Protein AF-A0A537ZU38-F1 (afdb_monomer_lite)

Structure (mmCIF, N/CA/C/O backbone):
data_AF-A0A537ZU38-F1
#
_entry.id   AF-A0A537ZU38-F1
#
loop_
_atom_site.group_PDB
_atom_site.id
_atom_site.type_symbol
_atom_site.label_atom_id
_atom_site.label_alt_id
_atom_site.label_comp_id
_atom_site.label_asym_id
_atom_site.label_entity_id
_atom_site.label_seq_id
_atom_site.pdbx_PDB_ins_code
_atom_site.Cartn_x
_atom_site.Cartn_y
_atom_site.Cartn_z
_atom_site.occupancy
_atom_site.B_iso_or_equiv
_atom_site.auth_seq_id
_atom_site.auth_comp_id
_atom_site.auth_asym_id
_atom_site.auth_atom_id
_atom_site.pdbx_PDB_model_num
ATOM 1 N N . ASN A 1 1 ? 1.451 16.563 -38.512 1.00 56.28 1 ASN A N 1
ATOM 2 C CA . ASN A 1 1 ? 1.787 16.320 -37.096 1.00 56.28 1 ASN A CA 1
ATOM 3 C C . ASN A 1 1 ? 0.498 16.153 -36.331 1.00 56.28 1 ASN A C 1
ATOM 5 O O . ASN A 1 1 ? -0.148 17.152 -36.058 1.00 56.28 1 ASN A O 1
ATOM 9 N N . ASP A 1 2 ? 0.103 14.907 -36.082 1.00 71.06 2 ASP A N 1
ATOM 10 C CA . ASP A 1 2 ? -1.163 14.573 -35.426 1.00 71.06 2 ASP A CA 1
ATOM 11 C C . ASP A 1 2 ? -0.842 13.701 -34.207 1.00 71.06 2 ASP A C 1
ATOM 13 O O . ASP A 1 2 ? -0.750 12.478 -34.286 1.00 71.06 2 ASP A O 1
ATOM 17 N N . VAL A 1 3 ? -0.507 14.362 -33.098 1.00 79.69 3 VAL A N 1
ATOM 18 C CA . VAL A 1 3 ? -0.160 13.718 -31.826 1.00 79.69 3 VAL A CA 1
ATOM 19 C C . VAL A 1 3 ? -1.231 14.037 -30.798 1.00 79.69 3 VAL A C 1
ATOM 21 O O . VAL A 1 3 ? -1.651 15.184 -30.656 1.00 79.69 3 VAL A O 1
ATOM 24 N N . ARG A 1 4 ? -1.660 13.013 -30.058 1.00 70.81 4 ARG A N 1
ATOM 25 C CA . ARG A 1 4 ? -2.552 13.156 -28.906 1.00 70.81 4 ARG A CA 1
ATOM 26 C C . ARG A 1 4 ? -1.765 12.894 -27.631 1.00 70.81 4 ARG A C 1
ATOM 28 O O . ARG A 1 4 ? -1.175 11.829 -27.483 1.00 70.81 4 ARG A O 1
ATOM 35 N N . CYS A 1 5 ? -1.805 13.853 -26.713 1.00 86.31 5 CYS A N 1
ATOM 36 C CA . CYS A 1 5 ? -1.259 13.728 -25.366 1.00 86.31 5 CYS A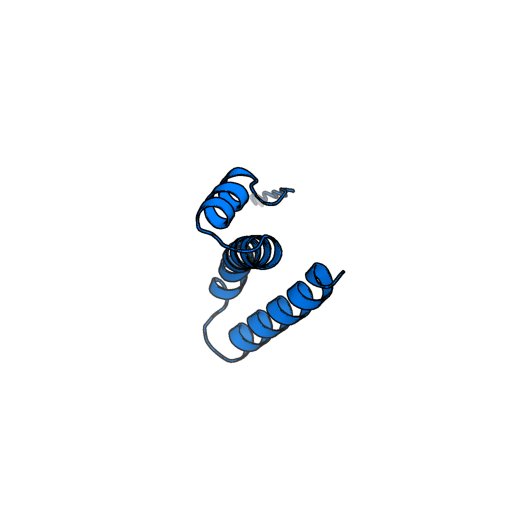 CA 1
ATOM 37 C C . CYS A 1 5 ? -2.390 13.853 -24.340 1.00 86.31 5 CYS A C 1
ATOM 39 O O . CYS A 1 5 ? -3.254 14.718 -24.475 1.00 86.31 5 CYS A O 1
ATOM 41 N N . THR A 1 6 ? -2.357 13.024 -23.297 1.00 84.25 6 THR A N 1
ATOM 42 C CA . THR A 1 6 ? -3.267 13.090 -22.142 1.00 84.25 6 THR A CA 1
ATOM 43 C C . THR A 1 6 ? -2.469 12.974 -20.848 1.00 84.25 6 THR A C 1
ATOM 45 O O . THR A 1 6 ? -1.568 12.142 -20.766 1.00 84.25 6 THR A O 1
ATOM 48 N N . HIS A 1 7 ? -2.819 13.769 -19.833 1.00 92.06 7 HIS A N 1
ATOM 49 C CA . HIS A 1 7 ? -2.298 13.639 -18.470 1.00 92.06 7 HIS A CA 1
ATOM 50 C C . HIS A 1 7 ? -3.443 13.374 -17.485 1.00 92.06 7 HIS A C 1
ATOM 52 O O . HIS A 1 7 ? -4.565 13.843 -17.694 1.00 92.06 7 HIS A O 1
ATOM 58 N N . ALA A 1 8 ? -3.161 12.681 -16.389 1.00 86.38 8 ALA A N 1
ATOM 59 C CA . ALA A 1 8 ? -4.065 12.577 -15.252 1.00 86.38 8 ALA A CA 1
ATOM 60 C C . ALA A 1 8 ? -3.242 12.495 -13.964 1.00 86.38 8 ALA A C 1
ATOM 62 O O . ALA A 1 8 ? -2.182 11.872 -13.941 1.00 86.38 8 ALA A O 1
ATOM 63 N N . ALA A 1 9 ? -3.738 13.129 -12.907 1.00 92.75 9 ALA A N 1
ATOM 64 C CA . ALA A 1 9 ? -3.183 13.053 -11.565 1.00 92.75 9 ALA A CA 1
ATOM 65 C C . ALA A 1 9 ? -4.340 12.869 -10.581 1.00 92.75 9 ALA A C 1
ATOM 67 O O . ALA A 1 9 ? -5.405 13.462 -10.759 1.00 92.75 9 ALA A O 1
ATOM 68 N N . ALA A 1 10 ? -4.127 12.049 -9.558 1.00 89.69 10 ALA A N 1
ATOM 69 C CA . ALA A 1 10 ? -5.098 11.803 -8.504 1.00 89.69 10 ALA A CA 1
ATOM 70 C C . ALA A 1 10 ? -4.412 11.907 -7.142 1.00 89.69 10 ALA A C 1
ATOM 72 O O . ALA A 1 10 ? -3.242 11.556 -6.995 1.00 89.69 10 ALA A O 1
ATOM 73 N N . VAL A 1 11 ? -5.160 12.383 -6.149 1.00 91.81 11 VAL A N 1
ATOM 74 C CA . VAL A 1 11 ? -4.761 12.392 -4.741 1.00 91.81 11 VAL A CA 1
ATOM 75 C C . VAL A 1 11 ? -5.856 11.675 -3.971 1.00 91.81 11 VAL A C 1
ATOM 77 O O . VAL A 1 11 ? -7.031 12.007 -4.113 1.00 91.81 11 VAL A O 1
ATOM 80 N N . ALA A 1 12 ? -5.473 10.690 -3.169 1.00 86.56 12 ALA A N 1
ATOM 81 C CA . ALA A 1 12 ? -6.390 9.911 -2.355 1.00 86.56 12 ALA A CA 1
ATOM 82 C C . ALA A 1 12 ? -5.806 9.699 -0.957 1.00 86.56 12 ALA A C 1
ATOM 84 O O . ALA A 1 12 ? -4.593 9.770 -0.753 1.00 86.56 12 ALA A O 1
ATOM 85 N N . GLN A 1 13 ? -6.688 9.452 0.007 1.00 91.62 13 GLN A N 1
ATOM 86 C CA . GLN A 1 13 ? -6.319 9.013 1.350 1.00 91.62 13 GLN A CA 1
ATOM 87 C C . GLN A 1 13 ? -6.504 7.497 1.463 1.00 91.62 13 GLN A C 1
ATOM 89 O O . GLN A 1 13 ? -7.186 6.895 0.635 1.00 91.62 13 GLN A O 1
ATOM 94 N N . VAL A 1 14 ? -5.925 6.887 2.501 1.00 92.56 14 VAL A N 1
ATOM 95 C CA . VAL A 1 14 ? -6.178 5.474 2.818 1.00 92.56 14 VAL A CA 1
ATOM 96 C C . VAL A 1 14 ? -7.678 5.263 3.014 1.00 92.56 14 VAL A C 1
ATOM 98 O O . VAL A 1 14 ? -8.315 5.986 3.786 1.00 92.56 14 VAL A O 1
ATOM 101 N N . ASP A 1 15 ? -8.224 4.265 2.323 1.00 95.00 15 ASP A N 1
ATOM 102 C CA . ASP A 1 15 ? -9.641 3.935 2.386 1.00 95.00 15 ASP A CA 1
ATOM 103 C C . ASP A 1 15 ? -10.026 3.509 3.813 1.00 95.00 15 ASP A C 1
ATOM 105 O O . ASP A 1 15 ? -9.470 2.575 4.406 1.00 95.00 15 ASP A O 1
ATOM 109 N N . ARG A 1 16 ? -10.986 4.238 4.387 1.00 95.81 16 ARG A N 1
ATOM 110 C CA . ARG A 1 16 ? -11.442 4.032 5.762 1.00 95.81 16 ARG A CA 1
ATOM 111 C C . ARG 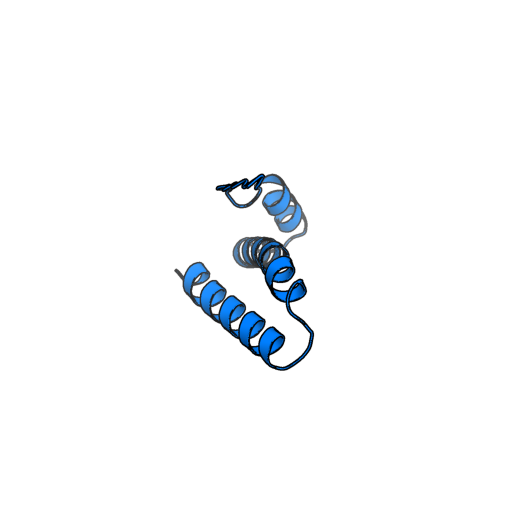A 1 16 ? -12.219 2.732 5.923 1.00 95.81 16 ARG A C 1
ATOM 113 O O . ARG A 1 16 ? -12.130 2.142 6.999 1.00 95.81 16 ARG A O 1
ATOM 120 N N . ASP A 1 17 ? -12.923 2.277 4.894 1.00 97.62 17 ASP A N 1
ATOM 121 C CA . ASP A 1 17 ? -13.706 1.044 4.934 1.00 97.62 17 ASP A CA 1
ATOM 122 C C . ASP A 1 17 ? -12.779 -0.171 4.858 1.00 97.62 17 ASP A C 1
ATOM 124 O O . ASP A 1 17 ? -12.936 -1.118 5.632 1.00 97.62 17 ASP A O 1
ATOM 128 N N . GLN A 1 18 ? -11.731 -0.107 4.026 1.00 97.62 18 GLN A N 1
ATOM 129 C CA . GLN A 1 18 ? -10.663 -1.115 4.019 1.00 97.62 18 GLN A CA 1
ATOM 130 C C . GLN A 1 18 ? -9.947 -1.183 5.372 1.00 97.62 18 GLN A C 1
ATOM 132 O O . GLN A 1 18 ? -9.739 -2.270 5.924 1.00 97.62 18 GLN A O 1
ATOM 137 N N . LEU A 1 19 ? -9.608 -0.024 5.945 1.00 97.12 19 LEU A N 1
ATOM 138 C CA . LEU A 1 19 ? -8.966 0.045 7.254 1.00 97.12 19 LEU A CA 1
ATOM 139 C C . LEU A 1 19 ? -9.873 -0.517 8.356 1.00 97.12 19 LEU A C 1
ATOM 141 O O . LEU A 1 19 ? -9.416 -1.297 9.193 1.00 97.12 19 LEU A O 1
ATOM 145 N N . PHE A 1 20 ? -11.156 -0.148 8.357 1.00 97.50 20 PHE A N 1
ATOM 146 C CA . PHE A 1 20 ? -12.145 -0.663 9.300 1.00 97.50 20 PHE A CA 1
ATOM 147 C C . PHE A 1 20 ? -12.289 -2.181 9.176 1.00 97.50 20 PHE A C 1
ATOM 149 O O . PHE A 1 20 ? -12.233 -2.881 10.189 1.00 97.50 20 PHE A O 1
ATOM 156 N N . TYR A 1 21 ? -12.398 -2.700 7.952 1.00 98.12 21 TYR A N 1
ATOM 157 C CA . TYR A 1 21 ? -12.504 -4.131 7.695 1.00 98.12 21 TYR A CA 1
ATOM 158 C C . TYR A 1 21 ? -11.308 -4.898 8.270 1.00 98.12 21 TYR A C 1
ATOM 160 O O . TYR A 1 21 ? -11.500 -5.818 9.068 1.00 98.12 21 TYR A O 1
ATOM 168 N N . LEU A 1 22 ? -10.074 -4.485 7.961 1.00 98.19 22 LEU A N 1
ATOM 169 C CA . LEU A 1 22 ? -8.864 -5.132 8.483 1.00 98.19 22 LEU A CA 1
ATOM 170 C C . LEU A 1 22 ? -8.795 -5.075 10.015 1.00 98.19 22 LEU A C 1
ATOM 172 O O . LEU A 1 22 ? -8.483 -6.075 10.667 1.00 98.19 22 LEU A O 1
ATOM 176 N N . ARG A 1 23 ? -9.148 -3.931 10.609 1.00 97.50 23 ARG A N 1
ATOM 177 C CA . ARG A 1 23 ? -9.180 -3.766 12.068 1.00 97.50 23 ARG A CA 1
ATOM 178 C C . ARG A 1 23 ? -10.250 -4.623 12.739 1.00 97.50 23 ARG A C 1
ATOM 180 O O . ARG A 1 23 ? -9.982 -5.192 13.793 1.00 97.50 23 ARG A O 1
ATOM 187 N N . SER A 1 24 ? -11.422 -4.778 12.122 1.00 98.12 24 SER A N 1
ATOM 188 C CA . SER A 1 24 ? -12.497 -5.651 12.623 1.00 98.12 24 SER A CA 1
ATOM 189 C C . SER A 1 24 ? -12.073 -7.124 12.701 1.00 98.12 24 SER A C 1
ATOM 191 O O . SER A 1 24 ? -12.597 -7.886 13.509 1.00 98.12 24 SER A O 1
ATOM 193 N N . ARG A 1 25 ? -11.068 -7.517 11.906 1.00 98.06 25 ARG A N 1
ATOM 194 C CA . ARG A 1 25 ? -10.445 -8.849 11.923 1.00 98.06 25 ARG A CA 1
ATOM 195 C C . ARG A 1 25 ? -9.288 -8.968 12.922 1.00 98.06 25 ARG A C 1
ATOM 197 O O . ARG A 1 25 ? -8.557 -9.952 12.892 1.00 98.06 25 ARG A O 1
ATOM 204 N N . GLY A 1 26 ? -9.117 -7.981 13.801 1.00 97.62 26 GLY A N 1
ATOM 205 C CA . GLY A 1 26 ? -8.095 -7.971 14.848 1.00 97.62 26 GLY A CA 1
ATOM 206 C C . GLY A 1 26 ? -6.731 -7.447 14.398 1.00 97.62 26 GLY A C 1
ATOM 207 O O . GLY A 1 26 ? -5.766 -7.549 15.154 1.00 97.62 26 GLY A O 1
ATOM 208 N N . MET A 1 27 ? -6.613 -6.881 13.192 1.00 98.00 27 MET A N 1
ATOM 209 C CA . MET A 1 27 ? -5.348 -6.305 12.739 1.00 98.00 27 MET A CA 1
ATOM 210 C C . MET A 1 27 ? -5.084 -4.953 13.425 1.00 98.00 27 MET A C 1
ATOM 212 O O . MET A 1 27 ? -5.941 -4.067 13.368 1.00 98.00 27 MET A O 1
ATOM 216 N N . PRO A 1 28 ? -3.898 -4.738 14.029 1.00 96.56 28 PRO A N 1
ATOM 217 C CA . PRO A 1 28 ? -3.516 -3.428 14.543 1.00 96.56 28 PRO A CA 1
ATOM 218 C C . PRO A 1 28 ? -3.495 -2.379 13.431 1.00 96.56 28 PRO A C 1
ATOM 220 O O . PRO A 1 28 ? -3.060 -2.660 12.314 1.00 96.56 28 PRO A O 1
ATOM 223 N N . GLU A 1 29 ? -3.911 -1.154 13.748 1.00 94.12 29 GLU A N 1
ATOM 224 C CA . GLU A 1 29 ? -4.007 -0.066 12.769 1.00 94.12 29 GLU A CA 1
ATOM 225 C C . GLU A 1 29 ? -2.705 0.188 11.980 1.00 94.12 29 GLU A C 1
ATOM 227 O O . GLU A 1 29 ? -2.800 0.281 10.755 1.00 94.12 29 GLU A O 1
ATOM 232 N N . PRO A 1 30 ? -1.500 0.221 12.593 1.00 93.25 30 PRO A N 1
ATOM 233 C CA . PRO A 1 30 ? -0.258 0.415 11.839 1.00 93.25 30 PRO A CA 1
ATOM 234 C C . PRO A 1 30 ? -0.020 -0.681 10.794 1.00 93.25 30 PRO A C 1
ATOM 236 O O . PRO A 1 30 ? 0.385 -0.402 9.668 1.00 93.25 30 PRO A O 1
ATOM 239 N N . ARG A 1 31 ? -0.342 -1.934 11.142 1.00 94.56 31 ARG A N 1
ATOM 240 C CA . ARG A 1 31 ? -0.201 -3.082 10.239 1.00 94.56 31 ARG A CA 1
ATOM 241 C C . ARG A 1 31 ? -1.238 -3.047 9.116 1.00 94.56 31 ARG A C 1
ATOM 243 O O . ARG A 1 31 ? -0.903 -3.368 7.983 1.00 94.56 31 ARG A O 1
ATOM 250 N N . ALA A 1 32 ? -2.466 -2.630 9.420 1.00 96.06 32 ALA A N 1
ATOM 251 C CA . ALA A 1 32 ? -3.531 -2.499 8.430 1.00 96.06 32 ALA A CA 1
ATOM 252 C C . ALA A 1 32 ? -3.243 -1.384 7.416 1.00 96.06 32 ALA A C 1
ATOM 254 O O . ALA A 1 32 ? -3.368 -1.609 6.216 1.00 96.06 32 ALA A O 1
ATOM 255 N N . LYS A 1 33 ? -2.790 -0.211 7.883 1.00 93.94 33 LYS A N 1
ATOM 256 C CA . LYS A 1 33 ? -2.354 0.888 7.006 1.00 93.94 33 LYS A CA 1
ATOM 257 C C . LYS A 1 33 ? -1.205 0.457 6.104 1.00 93.94 33 LYS A C 1
ATOM 259 O O . LYS A 1 33 ? -1.283 0.674 4.900 1.00 93.94 33 LYS A O 1
ATOM 264 N N . ARG A 1 34 ? -0.180 -0.188 6.675 1.00 93.44 34 ARG A N 1
ATOM 265 C CA . ARG A 1 34 ? 0.953 -0.705 5.904 1.00 93.44 34 ARG A CA 1
ATOM 266 C C . ARG A 1 34 ? 0.494 -1.656 4.799 1.00 93.44 34 ARG A C 1
ATOM 268 O O . ARG A 1 34 ? 0.837 -1.424 3.654 1.00 93.44 34 ARG A O 1
ATOM 275 N N . LEU A 1 35 ? -0.351 -2.638 5.119 1.00 94.31 35 LEU A N 1
ATOM 276 C CA . LEU A 1 35 ? -0.846 -3.603 4.134 1.00 94.31 35 LEU A CA 1
ATOM 277 C C . LEU A 1 35 ? -1.580 -2.939 2.955 1.00 94.31 35 LEU A C 1
ATOM 279 O O . LEU A 1 35 ? -1.380 -3.334 1.811 1.00 94.31 35 LEU A O 1
ATOM 283 N N . ILE A 1 36 ? -2.424 -1.938 3.228 1.00 94.94 36 ILE A N 1
ATOM 284 C CA . ILE A 1 36 ? -3.149 -1.209 2.175 1.00 94.94 36 ILE A CA 1
ATOM 285 C C . ILE A 1 36 ? -2.167 -0.446 1.274 1.00 94.94 36 ILE A C 1
ATOM 287 O O . ILE A 1 36 ? -2.288 -0.490 0.051 1.00 94.94 36 ILE A O 1
ATOM 291 N N . ILE A 1 37 ? -1.189 0.242 1.872 1.00 93.81 37 ILE A N 1
ATOM 292 C CA . ILE A 1 37 ? -0.198 1.032 1.130 1.00 93.81 37 ILE A CA 1
ATOM 293 C C . ILE A 1 37 ? 0.731 0.120 0.318 1.00 93.81 37 ILE A C 1
ATOM 295 O O . ILE A 1 37 ? 0.980 0.410 -0.849 1.00 93.81 37 ILE A O 1
ATOM 299 N N . ASP A 1 38 ? 1.185 -0.993 0.897 1.00 92.06 38 ASP A N 1
ATOM 300 C CA . ASP A 1 38 ? 2.018 -1.991 0.218 1.00 92.06 38 ASP A CA 1
ATOM 301 C C . ASP A 1 38 ? 1.305 -2.529 -1.026 1.00 92.06 38 ASP A C 1
ATOM 303 O O . ASP A 1 38 ? 1.884 -2.523 -2.108 1.00 92.06 38 ASP A O 1
ATOM 307 N N . GLY A 1 39 ? 0.024 -2.900 -0.912 1.00 92.06 39 GLY A N 1
ATOM 308 C CA . GLY A 1 39 ? -0.764 -3.373 -2.053 1.00 92.06 39 GLY A CA 1
ATOM 309 C C . GLY A 1 39 ? -0.881 -2.341 -3.182 1.00 92.06 39 GLY A C 1
ATOM 310 O O . GLY A 1 39 ? -0.791 -2.701 -4.352 1.00 92.06 39 GLY A O 1
ATOM 311 N N . PHE A 1 40 ? -1.020 -1.056 -2.844 1.00 91.88 40 PHE A N 1
ATOM 312 C CA . PHE A 1 40 ? -1.036 0.027 -3.832 1.00 91.88 40 PHE A CA 1
ATOM 313 C C . PHE A 1 40 ? 0.334 0.236 -4.501 1.00 91.88 40 PHE A C 1
ATOM 315 O O . PHE A 1 40 ? 0.422 0.429 -5.711 1.00 91.88 40 PHE A O 1
ATOM 322 N N . LEU A 1 41 ? 1.420 0.197 -3.725 1.00 90.31 41 LEU A N 1
ATOM 323 C CA . LEU A 1 41 ? 2.778 0.404 -4.234 1.00 90.31 41 LEU A CA 1
ATOM 324 C C . LEU A 1 41 ? 3.312 -0.807 -5.009 1.00 90.31 41 LEU A C 1
ATOM 326 O O . LEU A 1 41 ? 4.139 -0.643 -5.906 1.00 90.31 41 LEU A O 1
ATOM 330 N N . GLN A 1 42 ? 2.839 -2.013 -4.701 1.00 88.12 42 GLN A N 1
ATOM 331 C CA . GLN A 1 42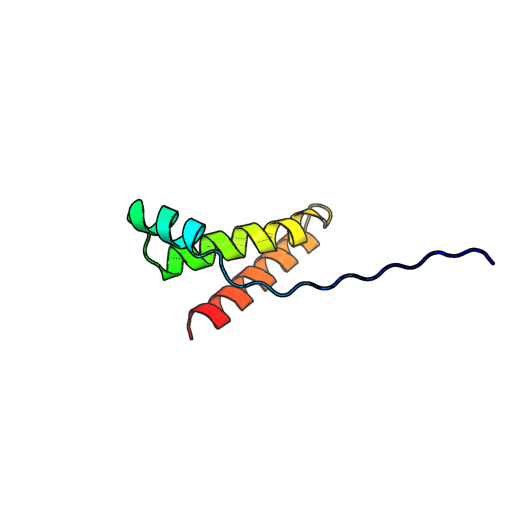 ? 3.266 -3.236 -5.368 1.00 88.12 42 GLN A CA 1
ATOM 332 C C . GLN A 1 42 ? 2.906 -3.235 -6.859 1.00 88.12 42 GLN A C 1
ATOM 334 O O . GLN A 1 42 ? 3.717 -3.677 -7.670 1.00 88.12 42 GLN A O 1
ATOM 339 N N . GLU A 1 43 ? 1.774 -2.637 -7.245 1.00 88.31 43 GLU A N 1
ATOM 340 C CA . GLU A 1 43 ? 1.406 -2.462 -8.656 1.00 88.31 43 GLU A CA 1
ATOM 341 C C . GLU A 1 43 ? 2.489 -1.685 -9.434 1.00 88.31 43 GLU A C 1
ATOM 343 O O . GLU A 1 43 ? 2.789 -1.993 -10.588 1.00 88.31 43 GLU A O 1
ATOM 348 N N . LEU A 1 44 ? 3.154 -0.711 -8.796 1.00 87.06 44 LEU A N 1
ATOM 349 C CA . LEU A 1 44 ? 4.272 0.021 -9.400 1.00 87.06 44 LEU A CA 1
ATOM 350 C C . LEU A 1 44 ? 5.474 -0.900 -9.658 1.00 87.06 44 LEU A C 1
ATOM 352 O O . LEU A 1 44 ? 6.067 -0.856 -10.738 1.00 87.06 44 LEU A O 1
ATOM 356 N N . ALA A 1 45 ? 5.835 -1.727 -8.676 1.00 88.38 45 ALA A N 1
ATOM 357 C CA . ALA A 1 45 ? 6.945 -2.668 -8.800 1.00 88.38 45 ALA A CA 1
ATOM 358 C C . ALA A 1 45 ? 6.652 -3.746 -9.855 1.00 88.38 45 ALA A C 1
ATOM 360 O O . ALA A 1 45 ? 7.529 -4.101 -10.646 1.00 88.38 45 ALA A O 1
ATOM 361 N N . GLU A 1 46 ? 5.402 -4.205 -9.935 1.00 89.81 46 GLU A N 1
ATOM 362 C CA . GLU A 1 46 ? 4.955 -5.226 -10.883 1.00 89.81 46 GLU A CA 1
ATOM 363 C C . GLU A 1 46 ? 5.006 -4.785 -12.349 1.00 89.81 46 GLU A C 1
ATOM 365 O O . GLU A 1 46 ? 5.163 -5.627 -13.235 1.00 89.81 46 GLU A O 1
ATOM 370 N N . ARG A 1 47 ? 4.976 -3.475 -12.616 1.00 91.06 47 ARG A N 1
ATOM 371 C CA . ARG A 1 47 ? 5.175 -2.912 -13.963 1.00 91.06 47 ARG A CA 1
ATOM 372 C C . ARG A 1 47 ? 6.618 -2.992 -14.459 1.00 91.06 47 ARG A C 1
ATOM 374 O O . ARG A 1 47 ? 6.860 -2.791 -15.647 1.00 91.06 47 ARG A O 1
ATOM 381 N N . THR A 1 48 ? 7.570 -3.245 -13.567 1.00 90.06 48 THR A N 1
ATOM 382 C CA . THR A 1 48 ? 8.989 -3.395 -13.911 1.00 90.06 48 THR A CA 1
ATOM 383 C C . THR A 1 48 ? 9.286 -4.860 -14.193 1.00 90.06 48 THR A C 1
ATOM 385 O O . THR A 1 48 ? 8.757 -5.726 -13.509 1.00 90.06 48 THR A O 1
ATOM 388 N N . SER A 1 49 ? 10.145 -5.179 -15.158 1.00 91.56 49 SER A N 1
ATOM 389 C CA . SER A 1 49 ? 10.583 -6.560 -15.401 1.00 91.56 49 SER A CA 1
ATOM 390 C C . SER A 1 49 ? 11.118 -7.222 -14.124 1.00 91.56 49 SER A C 1
ATOM 392 O O . SER A 1 49 ? 11.678 -6.546 -13.260 1.00 91.56 49 SER A O 1
ATOM 394 N N . GLU A 1 50 ? 10.962 -8.540 -13.998 1.00 92.81 50 GLU A N 1
ATOM 395 C CA . GLU A 1 50 ? 11.590 -9.293 -12.906 1.00 92.81 50 GLU A CA 1
ATOM 396 C C . GLU A 1 50 ? 13.122 -9.143 -12.917 1.00 92.81 50 GLU A C 1
ATOM 398 O O . GLU A 1 50 ? 13.732 -8.862 -13.953 1.00 92.81 50 GLU A O 1
ATOM 403 N N . GLY A 1 51 ? 13.739 -9.335 -11.749 1.00 94.00 51 GLY A N 1
ATOM 404 C CA . GLY A 1 51 ? 15.186 -9.276 -11.559 1.00 94.00 51 GLY A CA 1
ATOM 405 C C . GLY A 1 51 ? 15.650 -8.139 -10.638 1.00 94.00 51 GLY A C 1
ATOM 406 O O . GLY A 1 51 ? 14.834 -7.523 -9.944 1.00 94.00 51 GLY A O 1
ATOM 407 N N . PRO A 1 52 ? 16.958 -7.815 -10.655 1.00 95.38 52 PRO A N 1
ATOM 408 C CA . PRO A 1 52 ? 17.590 -6.978 -9.630 1.00 95.38 52 PRO A CA 1
ATOM 409 C C . PRO A 1 52 ? 16.995 -5.573 -9.493 1.00 95.38 52 PRO A C 1
ATOM 411 O O . PRO A 1 52 ? 16.997 -4.989 -8.414 1.00 95.38 52 PRO A O 1
ATOM 414 N N . LEU A 1 53 ? 16.472 -5.010 -10.587 1.00 93.31 53 LEU A N 1
ATOM 415 C CA . LEU A 1 53 ? 15.851 -3.685 -10.566 1.00 93.31 53 LEU A CA 1
ATOM 416 C C . LEU A 1 53 ? 14.535 -3.681 -9.781 1.00 93.31 53 LEU A C 1
ATOM 418 O O . LEU A 1 53 ? 14.285 -2.750 -9.017 1.00 93.31 53 LEU A O 1
ATOM 422 N N . ARG A 1 54 ? 13.698 -4.709 -9.965 1.00 93.81 54 ARG A N 1
ATOM 423 C CA . ARG A 1 54 ? 12.440 -4.849 -9.226 1.00 93.81 54 ARG A CA 1
ATOM 424 C C . ARG A 1 54 ? 12.723 -5.043 -7.741 1.00 93.81 54 ARG A C 1
ATOM 426 O O . ARG A 1 54 ? 12.097 -4.378 -6.928 1.00 93.81 54 ARG A O 1
ATOM 433 N N . GLU A 1 55 ? 13.692 -5.891 -7.407 1.00 93.25 55 GLU A N 1
ATOM 434 C CA . GLU A 1 55 ? 14.116 -6.130 -6.023 1.00 93.25 55 GLU A CA 1
ATOM 435 C C . GLU A 1 55 ? 14.593 -4.834 -5.355 1.00 93.25 55 GLU A C 1
ATOM 437 O O . GLU A 1 55 ? 14.079 -4.454 -4.304 1.00 93.25 55 GLU A O 1
ATOM 442 N N . ALA A 1 56 ? 15.485 -4.087 -6.014 1.00 93.81 56 ALA A N 1
ATOM 443 C CA . ALA A 1 56 ? 15.975 -2.809 -5.506 1.00 93.81 56 ALA A CA 1
ATOM 444 C C . ALA A 1 56 ? 14.854 -1.767 -5.333 1.00 93.81 56 ALA A C 1
ATOM 446 O O . ALA A 1 56 ? 14.875 -0.983 -4.381 1.00 93.81 56 ALA A O 1
ATOM 447 N N . LEU A 1 57 ? 13.869 -1.746 -6.239 1.00 93.75 57 LEU A N 1
ATOM 448 C CA . LEU A 1 57 ? 12.705 -0.867 -6.134 1.00 93.75 57 LEU A CA 1
ATOM 449 C C . LEU A 1 57 ? 11.820 -1.251 -4.943 1.00 93.75 57 LEU A C 1
ATOM 451 O O . LEU A 1 57 ? 11.459 -0.374 -4.159 1.00 93.75 57 LEU A O 1
ATOM 455 N N . SER A 1 58 ? 11.501 -2.536 -4.783 1.00 92.12 58 SER A N 1
ATOM 456 C CA . SER A 1 58 ? 10.726 -3.040 -3.646 1.00 92.12 58 SER A CA 1
ATOM 457 C C . SER A 1 58 ? 11.407 -2.705 -2.317 1.00 92.12 58 SER A C 1
ATOM 459 O O . SER A 1 58 ? 10.776 -2.110 -1.448 1.00 92.12 58 SER A O 1
ATOM 461 N N . GLU A 1 59 ? 12.715 -2.952 -2.192 1.00 93.44 59 GLU A N 1
ATOM 462 C CA . GLU A 1 59 ? 13.481 -2.597 -0.989 1.00 93.44 59 GLU A CA 1
ATOM 463 C C . GLU A 1 59 ? 13.495 -1.087 -0.709 1.00 93.44 59 GLU A C 1
ATOM 465 O O . GLU A 1 59 ? 13.462 -0.651 0.448 1.00 93.44 59 GLU A O 1
ATOM 470 N N . ALA A 1 60 ? 13.580 -0.260 -1.754 1.00 93.62 60 ALA A N 1
ATOM 471 C CA . ALA A 1 60 ? 13.539 1.188 -1.605 1.00 93.62 60 ALA A CA 1
ATOM 472 C C . ALA A 1 60 ? 12.166 1.665 -1.106 1.00 93.62 60 ALA A C 1
ATOM 474 O O . ALA A 1 60 ? 12.107 2.522 -0.220 1.00 93.62 60 ALA A O 1
ATOM 475 N N . LEU A 1 61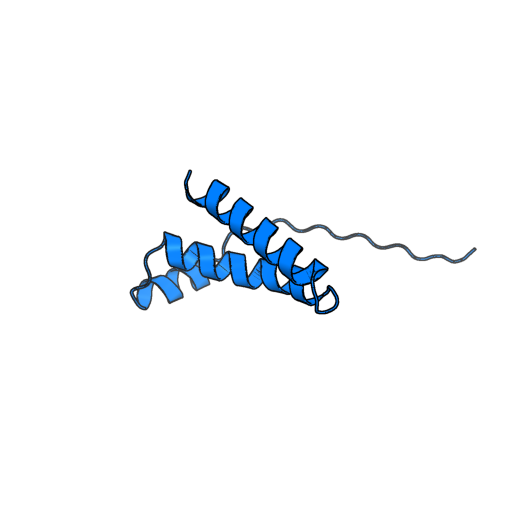 ? 11.076 1.102 -1.638 1.00 92.88 61 LEU A N 1
ATOM 476 C CA . LEU A 1 61 ? 9.708 1.404 -1.212 1.00 92.88 61 LEU A CA 1
ATOM 477 C C . LEU A 1 61 ? 9.469 0.969 0.238 1.00 92.88 61 LEU A C 1
ATOM 479 O O . LEU A 1 61 ? 9.000 1.781 1.036 1.00 92.88 61 LEU A O 1
ATOM 483 N N . ASP A 1 62 ? 9.874 -0.250 0.601 1.00 91.94 62 ASP A N 1
ATOM 484 C CA . ASP A 1 62 ? 9.756 -0.782 1.963 1.00 91.94 62 ASP A CA 1
ATOM 485 C C . ASP A 1 62 ? 10.456 0.109 2.993 1.00 91.94 62 ASP A C 1
ATOM 487 O O . ASP A 1 62 ? 9.896 0.439 4.043 1.00 91.94 62 ASP A O 1
ATOM 491 N N . ARG A 1 63 ? 11.684 0.538 2.682 1.00 93.38 63 ARG A N 1
ATOM 492 C CA . ARG A 1 63 ? 12.474 1.419 3.548 1.00 93.38 63 ARG A CA 1
ATOM 493 C C . ARG A 1 63 ? 11.797 2.770 3.742 1.00 93.38 63 ARG A C 1
ATOM 495 O O . ARG A 1 63 ? 11.671 3.236 4.871 1.00 93.38 63 ARG A O 1
ATOM 502 N N . ARG A 1 64 ? 11.327 3.385 2.652 1.00 92.31 64 ARG A N 1
ATOM 503 C CA . ARG A 1 64 ? 10.629 4.676 2.708 1.00 92.31 64 ARG A CA 1
ATOM 504 C C . ARG A 1 64 ? 9.321 4.589 3.473 1.00 92.31 64 ARG A C 1
ATOM 506 O O . ARG A 1 64 ? 9.017 5.487 4.253 1.00 92.31 64 ARG A O 1
ATOM 513 N N . LEU A 1 65 ? 8.564 3.512 3.291 1.00 91.00 65 LEU A N 1
ATOM 514 C CA . LEU A 1 65 ? 7.318 3.331 4.017 1.00 91.00 65 LEU A CA 1
ATOM 515 C C . LEU A 1 65 ? 7.561 3.136 5.518 1.00 91.00 65 LEU A C 1
ATOM 517 O O . LEU A 1 65 ? 6.834 3.705 6.331 1.00 91.00 65 LEU A O 1
ATOM 521 N N . ALA A 1 66 ? 8.600 2.382 5.890 1.00 90.56 66 ALA A N 1
ATOM 522 C CA . ALA A 1 66 ? 8.993 2.215 7.285 1.00 90.56 66 ALA A CA 1
ATOM 523 C C . ALA A 1 66 ? 9.375 3.551 7.946 1.00 90.56 66 ALA A C 1
ATOM 525 O O . ALA A 1 66 ? 8.957 3.796 9.073 1.00 90.56 66 ALA A O 1
ATOM 526 N N . GLU A 1 67 ? 10.108 4.425 7.247 1.00 91.81 67 GLU A N 1
ATOM 527 C CA .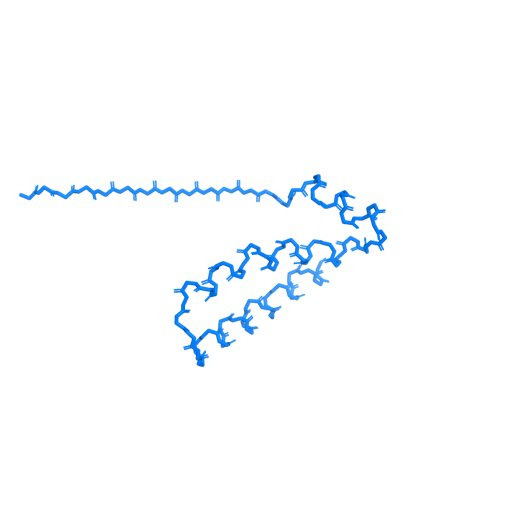 GLU A 1 67 ? 10.450 5.772 7.734 1.00 91.81 67 GLU A CA 1
ATOM 528 C C . GLU A 1 67 ? 9.197 6.629 7.974 1.00 91.81 67 GLU A C 1
ATOM 530 O O . GLU A 1 67 ? 9.064 7.235 9.032 1.00 91.81 67 GLU A O 1
ATOM 535 N N . ILE A 1 68 ? 8.261 6.647 7.018 1.00 89.88 68 ILE A N 1
ATOM 536 C CA . ILE A 1 68 ? 7.057 7.494 7.075 1.00 89.88 68 ILE A CA 1
ATOM 537 C C . ILE A 1 68 ? 6.070 7.019 8.149 1.00 89.88 68 ILE A C 1
ATOM 539 O O . ILE A 1 68 ? 5.450 7.844 8.813 1.00 89.88 68 ILE A O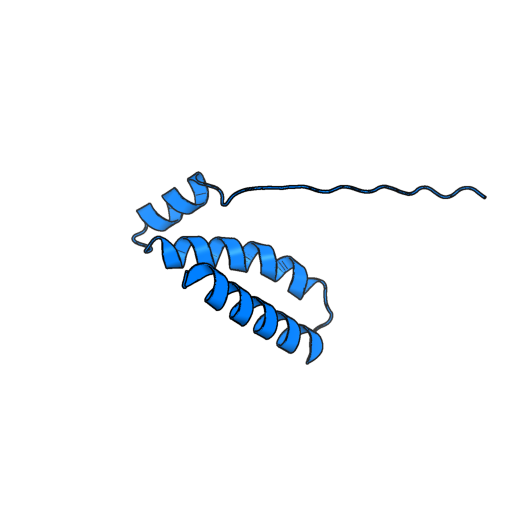 1
ATOM 543 N N . LEU A 1 69 ? 5.897 5.704 8.314 1.00 85.81 69 LEU A N 1
ATOM 544 C CA . LEU A 1 69 ? 4.952 5.140 9.288 1.00 85.81 69 LEU A CA 1
ATOM 545 C C . LEU A 1 69 ? 5.522 5.031 10.712 1.00 85.81 69 LEU A C 1
ATOM 547 O O . LEU A 1 69 ? 4.765 4.726 11.633 1.00 85.81 69 LEU A O 1
ATOM 551 N N . ALA A 1 70 ? 6.834 5.214 10.894 1.00 79.25 70 ALA A N 1
ATOM 552 C CA . ALA A 1 70 ? 7.466 5.261 12.214 1.00 79.25 70 ALA A CA 1
ATOM 553 C C . ALA A 1 70 ? 7.322 6.630 12.908 1.00 79.25 70 ALA A C 1
ATOM 555 O O . ALA A 1 70 ? 7.491 6.705 14.126 1.00 79.25 70 ALA A O 1
ATOM 556 N N . THR A 1 71 ? 7.023 7.684 12.142 1.00 56.91 71 THR A N 1
ATOM 557 C CA . THR A 1 71 ? 6.610 9.022 12.610 1.00 56.91 71 THR A CA 1
ATOM 558 C C . THR A 1 71 ? 5.120 9.102 12.906 1.00 56.91 71 THR A C 1
ATOM 560 O O . THR A 1 71 ? 4.771 9.798 13.885 1.00 56.91 71 THR A O 1
#

Sequence (71 aa):
NDVRCTHAAAVAQVDRDQLFYLRSRGMPEPRAKRLIIDGFLQELAERTSEGPLREALSEALDRRLAEILAT

Secondary structure (DSSP, 8-state):
------------PPPHHHHHHHHHTT--HHHHHHHHHHHHHHHHHHTSPSSHHHHHHHHHHHHHHHHHHH-

pLDDT: mean 90.83, std 7.87, range [56.28, 98.19]

Radius of gyration: 16.17 Å; chains: 1; bounding box: 31×26×52 Å

Foldseek 3Di:
DDDDDDDDDDDDDQDPVQLVVCVVVVDDSLRSSVVSVLVVCVVVLVVDDDDDVSVVSSVVVVVVSCVVSVD